Protein AF-A0A480A5Q0-F1 (afdb_monomer_lite)

pLDDT: mean 90.76, std 9.81, range [54.38, 98.06]

Structure (mmCIF, N/CA/C/O backbone):
data_AF-A0A480A5Q0-F1
#
_entry.id   AF-A0A480A5Q0-F1
#
loop_
_atom_site.group_PDB
_atom_site.id
_atom_site.type_symbol
_atom_site.label_atom_id
_atom_site.label_alt_id
_atom_site.label_comp_id
_atom_site.label_asym_id
_atom_site.label_entity_id
_atom_site.label_seq_id
_atom_site.pdbx_PDB_ins_code
_atom_site.Cartn_x
_atom_site.Cartn_y
_atom_site.Cartn_z
_atom_site.occupancy
_atom_site.B_iso_or_equiv
_atom_site.auth_seq_id
_atom_site.auth_comp_id
_atom_site.auth_asym_id
_atom_site.auth_atom_id
_atom_site.pdbx_PDB_model_num
ATOM 1 N N . MET A 1 1 ? -5.293 -13.323 23.853 1.00 61.41 1 MET A N 1
ATOM 2 C CA . MET A 1 1 ? -5.525 -11.927 23.411 1.00 61.41 1 MET A CA 1
ATOM 3 C C . MET A 1 1 ? -6.499 -11.201 24.338 1.00 61.41 1 MET A C 1
ATOM 5 O O . MET A 1 1 ? -6.106 -10.189 24.893 1.00 61.41 1 MET A O 1
ATOM 9 N N . LYS A 1 2 ? -7.701 -11.749 24.599 1.00 64.44 2 LYS A N 1
ATOM 10 C CA . LYS A 1 2 ? -8.690 -11.155 25.525 1.00 64.44 2 LYS A CA 1
ATOM 11 C C . LYS A 1 2 ? -8.170 -10.888 26.952 1.00 64.44 2 LYS A C 1
ATOM 13 O O . LYS A 1 2 ? -8.446 -9.823 27.478 1.00 64.44 2 LYS A O 1
ATOM 18 N N . SER A 1 3 ? -7.382 -11.793 27.549 1.00 69.44 3 SER A N 1
ATOM 19 C CA . SER A 1 3 ? -6.819 -11.565 28.896 1.00 69.44 3 SER A CA 1
ATOM 20 C C . SER A 1 3 ? -5.867 -10.364 28.936 1.00 69.44 3 SER A C 1
ATOM 22 O O . SER A 1 3 ? -6.089 -9.448 29.708 1.00 69.44 3 SER A O 1
ATOM 24 N N . LYS A 1 4 ? -4.911 -10.295 27.999 1.00 72.88 4 LYS A N 1
ATOM 25 C CA . LYS A 1 4 ? -3.983 -9.158 27.866 1.00 72.88 4 LYS A CA 1
ATOM 26 C C . LYS A 1 4 ? -4.695 -7.820 27.640 1.00 72.88 4 LYS A C 1
ATOM 28 O O . LYS A 1 4 ? -4.205 -6.786 28.074 1.00 72.88 4 LYS A O 1
ATOM 33 N N . LEU A 1 5 ? -5.834 -7.834 26.943 1.00 69.56 5 LEU A N 1
ATOM 34 C CA . LEU A 1 5 ? -6.637 -6.633 26.719 1.00 69.56 5 LEU A CA 1
ATOM 35 C C . LEU A 1 5 ? -7.318 -6.160 28.012 1.00 69.56 5 LEU A C 1
ATOM 37 O O . LEU A 1 5 ? -7.371 -4.963 28.272 1.00 69.56 5 LEU A O 1
ATOM 41 N N . ASN A 1 6 ? -7.798 -7.096 28.833 1.00 71.31 6 ASN A N 1
ATOM 42 C CA . ASN A 1 6 ? -8.374 -6.789 30.141 1.00 71.31 6 ASN A CA 1
ATOM 43 C C . ASN A 1 6 ? -7.310 -6.259 31.114 1.00 71.31 6 ASN A C 1
ATOM 45 O O . ASN A 1 6 ? -7.575 -5.290 31.823 1.00 71.31 6 ASN A O 1
ATOM 49 N N . ASP A 1 7 ? -6.100 -6.826 31.078 1.00 73.25 7 ASP A N 1
ATOM 50 C CA . ASP A 1 7 ? -4.963 -6.343 31.869 1.00 73.25 7 ASP A CA 1
ATOM 51 C C . ASP A 1 7 ? -4.632 -4.885 31.503 1.00 73.25 7 ASP A C 1
ATOM 53 O O . ASP A 1 7 ? -4.523 -4.031 32.384 1.00 73.25 7 ASP A O 1
ATOM 57 N N . LEU A 1 8 ? -4.585 -4.567 30.201 1.00 68.31 8 LEU A N 1
ATOM 58 C CA . LEU A 1 8 ? -4.362 -3.202 29.711 1.00 68.31 8 LEU A CA 1
ATOM 59 C C . LEU A 1 8 ? -5.448 -2.231 30.200 1.00 68.31 8 LEU A C 1
ATOM 61 O O . LEU A 1 8 ? -5.140 -1.113 30.610 1.00 68.31 8 LEU A O 1
ATOM 65 N N . LYS A 1 9 ? -6.717 -2.666 30.187 1.00 67.25 9 LYS A N 1
ATOM 66 C CA . LYS A 1 9 ? -7.852 -1.842 30.622 1.00 67.25 9 LYS A CA 1
ATOM 67 C C . LYS A 1 9 ? -7.818 -1.506 32.107 1.00 67.25 9 LYS A C 1
ATOM 69 O O . LYS A 1 9 ? -8.134 -0.379 32.480 1.00 67.25 9 LYS A O 1
ATOM 74 N N . SER A 1 10 ? -7.395 -2.461 32.931 1.00 67.25 10 SER A N 1
ATOM 75 C CA . SER A 1 10 ? -7.302 -2.285 34.382 1.00 67.25 10 SER A CA 1
ATOM 76 C C . SER A 1 10 ? -6.208 -1.302 34.820 1.00 67.25 10 SER A C 1
ATOM 78 O O . SER A 1 10 ? -6.342 -0.679 35.869 1.00 67.25 10 SER A O 1
ATOM 80 N N . GLY A 1 11 ? -5.155 -1.121 34.011 1.00 69.06 11 GLY A N 1
ATOM 81 C CA . GLY A 1 11 ? -4.017 -0.258 34.344 1.00 69.06 11 GLY A CA 1
ATOM 82 C C . GLY A 1 11 ? -4.174 1.229 33.995 1.00 69.06 11 GLY A C 1
ATOM 83 O O . GLY A 1 11 ? -3.379 2.028 34.481 1.00 69.06 11 GLY A O 1
ATOM 84 N N . TYR A 1 12 ? -5.154 1.610 33.161 1.00 63.41 12 TYR A N 1
ATOM 85 C CA . TYR A 1 12 ? -5.188 2.941 32.523 1.00 63.41 12 TYR A CA 1
ATOM 86 C C . TYR A 1 12 ? -6.540 3.687 32.552 1.00 63.41 12 TYR A C 1
ATOM 88 O O . TYR A 1 12 ? -6.685 4.670 31.833 1.00 63.41 12 TYR A O 1
ATOM 96 N N . THR A 1 13 ? -7.529 3.286 33.363 1.00 65.94 13 THR A N 1
ATOM 97 C CA . THR A 1 13 ? -8.859 3.958 33.433 1.00 65.94 13 THR A CA 1
ATOM 98 C C . THR A 1 13 ? -9.498 4.165 32.044 1.00 65.94 13 THR A C 1
ATOM 100 O O . THR A 1 13 ? -10.042 5.217 31.714 1.00 65.94 13 THR A O 1
ATOM 103 N N . ILE A 1 14 ? -9.358 3.153 31.183 1.00 72.88 14 ILE A N 1
ATOM 104 C CA . ILE A 1 14 ? -9.872 3.104 29.800 1.00 72.88 14 ILE A CA 1
ATOM 105 C C . ILE A 1 14 ? -11.121 2.212 29.712 1.00 72.88 14 ILE A C 1
ATOM 107 O O . ILE A 1 14 ? -11.429 1.605 28.686 1.00 72.88 14 ILE A O 1
ATOM 111 N N . ASP A 1 15 ? -11.860 2.118 30.814 1.00 69.31 15 ASP A N 1
ATOM 112 C CA . ASP A 1 15 ? -13.098 1.355 30.984 1.00 69.31 15 ASP A CA 1
ATOM 113 C C . ASP A 1 15 ? -14.219 1.814 30.037 1.00 69.31 15 ASP A C 1
ATOM 115 O O . ASP A 1 15 ? -15.060 1.002 29.650 1.00 69.31 15 ASP A O 1
ATOM 119 N N . LYS A 1 16 ? -14.171 3.069 29.571 1.00 77.12 16 LYS A N 1
ATOM 120 C CA . LYS A 1 16 ? -15.084 3.628 28.556 1.00 77.12 16 LYS A CA 1
ATOM 121 C C . LYS A 1 16 ? -14.487 3.711 27.145 1.00 77.12 16 LYS A C 1
ATOM 123 O O . LYS A 1 16 ? -15.116 4.278 26.257 1.00 77.12 16 LYS A O 1
ATOM 128 N N . THR A 1 17 ? -13.291 3.168 26.921 1.00 78.69 17 THR A N 1
ATOM 129 C CA . THR A 1 17 ? -12.604 3.219 25.623 1.00 78.69 17 THR A CA 1
ATOM 130 C C . THR A 1 17 ? -12.794 1.911 24.859 1.00 78.69 17 THR A C 1
ATOM 132 O O . THR A 1 17 ? -12.504 0.814 25.357 1.00 78.69 17 THR A O 1
ATOM 135 N N . GLU A 1 18 ? -13.259 2.019 23.617 1.00 83.56 18 GLU A N 1
ATOM 136 C CA . GLU A 1 18 ? -13.253 0.899 22.683 1.00 83.56 18 GLU A CA 1
ATOM 137 C C . GLU A 1 18 ? -11.828 0.684 22.153 1.00 83.56 18 GLU A C 1
ATOM 139 O O . GLU A 1 18 ? -11.161 1.626 21.732 1.00 83.56 18 GLU A O 1
ATOM 144 N N . ILE A 1 19 ? -11.337 -0.558 22.210 1.00 85.62 19 ILE A N 1
ATOM 145 C CA . ILE A 1 19 ? -9.992 -0.903 21.743 1.00 85.62 19 ILE A CA 1
ATOM 146 C C . ILE A 1 19 ? -10.124 -1.854 20.565 1.00 85.62 19 ILE A C 1
ATOM 148 O O . ILE A 1 19 ? -10.630 -2.967 20.716 1.00 85.62 19 ILE A O 1
ATOM 152 N N . HIS A 1 20 ? -9.589 -1.430 19.425 1.00 87.31 20 HIS A N 1
ATOM 153 C CA . HIS A 1 20 ? -9.504 -2.226 18.209 1.00 87.31 20 HIS A CA 1
ATOM 154 C C . HIS A 1 20 ? -8.059 -2.662 17.970 1.00 87.31 20 HIS A C 1
ATOM 156 O O . HIS A 1 20 ? -7.133 -1.866 18.113 1.00 87.31 20 HIS A O 1
ATOM 162 N N . ILE A 1 21 ? -7.852 -3.930 17.613 1.00 88.44 21 ILE A N 1
ATOM 163 C CA . ILE A 1 21 ? -6.527 -4.470 17.281 1.00 88.44 21 ILE A CA 1
ATOM 164 C C . ILE A 1 21 ? -6.474 -4.695 15.774 1.00 88.44 21 ILE A C 1
ATO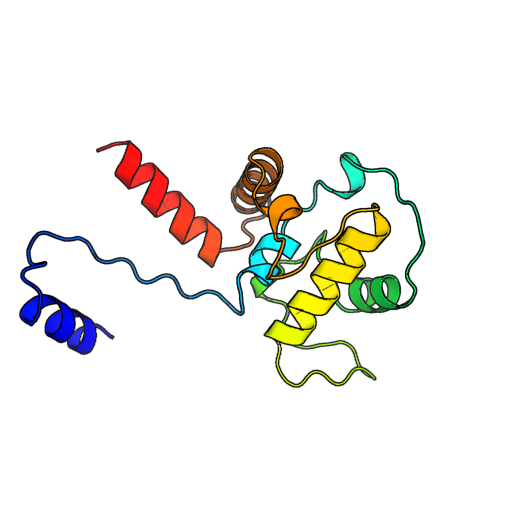M 166 O O . ILE A 1 21 ? -7.202 -5.537 15.254 1.00 88.44 21 ILE A O 1
ATOM 170 N N . ILE A 1 22 ? -5.580 -3.975 15.097 1.00 90.81 22 ILE A N 1
ATOM 171 C CA . ILE A 1 22 ? -5.328 -4.124 13.662 1.00 90.81 22 ILE A CA 1
ATOM 172 C C . ILE A 1 22 ? -3.983 -4.808 13.475 1.00 90.81 22 ILE A C 1
ATOM 174 O O . ILE A 1 22 ? -2.950 -4.295 13.907 1.00 90.81 22 ILE A O 1
ATOM 178 N N . ILE A 1 23 ? -3.993 -5.978 12.842 1.00 88.75 23 ILE A N 1
ATOM 179 C CA . ILE A 1 23 ? -2.773 -6.726 12.541 1.00 88.75 23 ILE A CA 1
ATOM 180 C C . ILE A 1 23 ? -2.366 -6.406 11.107 1.00 88.75 23 ILE A C 1
ATOM 182 O O . ILE A 1 23 ? -3.023 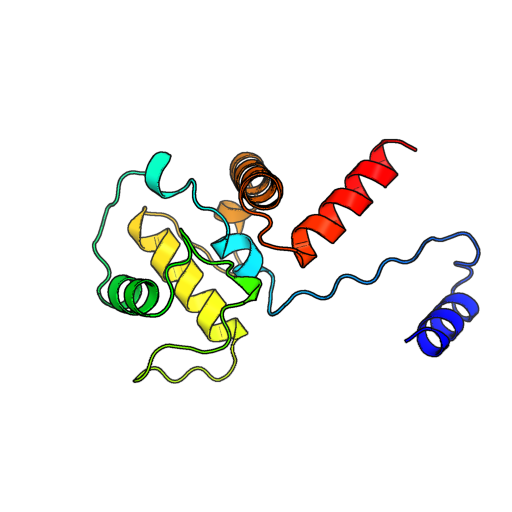-6.840 10.169 1.00 88.75 23 ILE A O 1
ATOM 186 N N . GLN A 1 24 ? -1.270 -5.668 10.943 1.00 86.19 24 GLN A N 1
ATOM 187 C CA . GLN A 1 24 ? -0.704 -5.370 9.628 1.00 86.19 24 GLN A CA 1
ATOM 188 C C . GLN A 1 24 ? 0.129 -6.561 9.133 1.00 86.19 24 GLN A C 1
ATOM 190 O O . GLN A 1 24 ? 1.185 -6.853 9.701 1.00 86.19 24 GLN A O 1
ATOM 195 N N . ASN A 1 25 ? -0.316 -7.242 8.074 1.00 80.38 25 ASN A N 1
ATOM 196 C CA . ASN A 1 25 ? 0.441 -8.322 7.434 1.00 80.38 25 ASN A CA 1
ATOM 197 C C . ASN A 1 25 ? 1.118 -7.815 6.141 1.00 80.38 25 ASN A C 1
ATOM 199 O O . ASN A 1 25 ? 0.462 -7.672 5.125 1.00 80.38 25 ASN A O 1
ATOM 203 N N 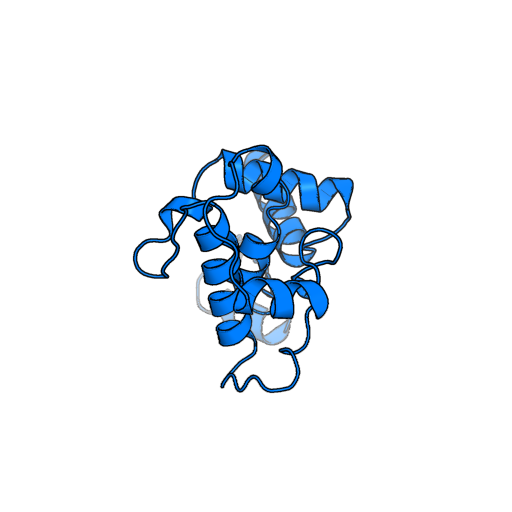. CYS A 1 26 ? 2.414 -7.505 6.081 1.00 89.94 26 CYS A N 1
ATOM 204 C CA . CYS A 1 26 ? 3.417 -7.552 7.153 1.00 89.94 26 CYS A CA 1
ATOM 205 C C . CYS A 1 26 ? 3.901 -6.169 7.621 1.00 89.94 26 CYS A C 1
ATOM 207 O O . CYS A 1 26 ? 4.631 -6.086 8.609 1.00 89.94 26 CYS A O 1
ATOM 209 N N . CYS A 1 27 ? 3.552 -5.093 6.909 1.00 94.50 27 CYS A N 1
ATOM 210 C CA . CYS A 1 27 ? 3.975 -3.722 7.208 1.00 94.50 27 CYS A CA 1
ATOM 211 C C . CYS A 1 27 ? 3.151 -2.691 6.422 1.00 94.50 27 CYS A C 1
ATOM 213 O O . CYS A 1 27 ? 2.476 -3.050 5.459 1.00 94.50 27 CYS A O 1
ATOM 215 N N . ILE A 1 28 ? 3.279 -1.406 6.766 1.00 95.25 28 ILE A N 1
ATOM 216 C C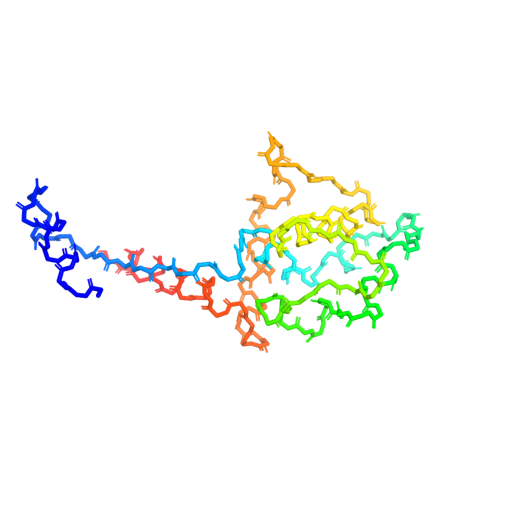A . ILE A 1 28 ? 2.611 -0.295 6.066 1.00 95.25 28 ILE A CA 1
ATOM 217 C C . ILE A 1 28 ? 2.941 -0.239 4.564 1.00 95.25 28 ILE A C 1
ATOM 219 O O . ILE A 1 28 ? 2.081 0.095 3.754 1.00 95.25 28 ILE A O 1
ATOM 223 N N . GLU A 1 29 ? 4.157 -0.624 4.158 1.00 97.56 29 GLU A N 1
ATOM 224 C CA . GLU A 1 29 ? 4.530 -0.673 2.740 1.00 97.56 29 GLU A CA 1
ATOM 225 C C . GLU A 1 29 ? 3.722 -1.725 1.965 1.00 97.56 29 GLU A C 1
ATOM 227 O O . GLU A 1 29 ? 3.544 -1.588 0.760 1.00 97.56 29 GLU A O 1
ATOM 232 N N . THR A 1 30 ? 3.182 -2.737 2.655 1.00 97.38 30 THR A N 1
ATOM 233 C CA . THR A 1 30 ? 2.259 -3.714 2.058 1.00 97.38 30 THR A CA 1
ATOM 234 C C . THR A 1 30 ? 0.958 -3.043 1.634 1.00 97.38 30 THR A C 1
ATOM 236 O O . THR A 1 30 ? 0.500 -3.257 0.519 1.00 97.38 30 THR A O 1
ATOM 239 N N . TRP A 1 31 ? 0.406 -2.171 2.480 1.00 97.38 31 TRP A N 1
ATOM 240 C CA . TRP A 1 31 ? -0.761 -1.370 2.117 1.00 97.38 31 TRP A CA 1
ATOM 241 C C . TRP A 1 31 ? -0.443 -0.407 0.984 1.00 97.38 31 TRP A C 1
ATOM 243 O O . TRP A 1 31 ? -1.207 -0.327 0.031 1.00 97.38 31 TRP A O 1
ATOM 253 N N . ALA A 1 32 ? 0.706 0.271 1.038 1.00 97.69 32 ALA A N 1
ATOM 254 C CA . ALA A 1 32 ? 1.102 1.200 -0.016 1.00 97.69 32 ALA A CA 1
ATOM 255 C C . ALA A 1 32 ? 1.242 0.519 -1.393 1.00 97.69 32 ALA A C 1
ATOM 257 O O . ALA A 1 32 ? 0.770 1.061 -2.389 1.00 97.69 32 ALA A O 1
ATOM 258 N N . LEU A 1 33 ? 1.794 -0.700 -1.456 1.00 97.69 33 LEU A N 1
ATOM 259 C CA . LEU A 1 33 ? 1.836 -1.512 -2.685 1.00 97.69 33 LEU A CA 1
ATOM 260 C C . LEU A 1 33 ? 0.449 -1.766 -3.297 1.00 97.69 33 LEU A C 1
ATOM 262 O O . LEU A 1 33 ? 0.347 -2.084 -4.477 1.00 97.69 33 LEU A O 1
ATOM 266 N N . GLY A 1 34 ? -0.619 -1.605 -2.519 1.00 97.00 34 GLY A N 1
ATOM 267 C CA . GLY A 1 34 ? -1.987 -1.727 -2.988 1.00 97.00 34 GLY A CA 1
ATOM 268 C C . GLY A 1 34 ? -2.420 -0.649 -3.980 1.00 97.00 34 GLY A C 1
ATOM 269 O O . GLY A 1 34 ? -3.425 -0.844 -4.656 1.00 97.00 34 GLY A O 1
ATOM 270 N N . ASN A 1 35 ? -1.712 0.470 -4.135 1.00 97.56 35 ASN A N 1
ATOM 271 C CA . ASN A 1 35 ? -2.156 1.498 -5.075 1.00 97.56 35 ASN A CA 1
ATOM 272 C C . ASN A 1 35 ? -1.966 1.052 -6.542 1.00 97.56 35 ASN A C 1
ATOM 274 O O . ASN A 1 35 ? -0.873 1.154 -7.104 1.00 97.56 35 ASN A O 1
ATOM 278 N N . ALA A 1 36 ? -3.060 0.588 -7.157 1.00 94.75 36 ALA A N 1
ATOM 279 C CA . ALA A 1 36 ? -3.124 0.144 -8.551 1.00 94.75 36 ALA A CA 1
ATOM 280 C C . ALA A 1 36 ? -3.365 1.281 -9.563 1.00 94.75 36 ALA A C 1
ATOM 282 O O . ALA A 1 36 ? -3.361 1.026 -10.762 1.00 94.75 36 ALA A O 1
ATOM 283 N N . GLU A 1 37 ? -3.569 2.521 -9.106 1.00 96.00 37 GLU A N 1
ATOM 284 C CA . GLU A 1 37 ? -3.853 3.683 -9.967 1.00 96.00 37 GLU A CA 1
ATOM 285 C C . GLU A 1 37 ? -2.579 4.445 -10.369 1.00 96.00 37 GLU A C 1
ATOM 287 O O . GLU A 1 37 ? -2.600 5.281 -11.265 1.00 96.00 37 GLU A O 1
ATOM 292 N N . ILE A 1 38 ? -1.419 4.145 -9.774 1.00 95.81 38 ILE A N 1
ATOM 293 C CA . ILE A 1 38 ? -0.159 4.799 -10.173 1.00 95.81 38 ILE A CA 1
ATOM 294 C C . ILE A 1 38 ? 0.110 4.695 -11.693 1.00 95.81 38 ILE A C 1
ATOM 296 O O . ILE A 1 38 ? 0.465 5.717 -12.282 1.00 95.81 38 ILE A O 1
ATOM 300 N N . PRO A 1 39 ? -0.095 3.547 -12.375 1.00 94.31 39 PRO A N 1
ATOM 301 C CA . PRO A 1 39 ? 0.150 3.449 -13.814 1.00 94.31 39 PRO A CA 1
ATOM 302 C C . PRO A 1 39 ? -0.841 4.236 -14.682 1.00 94.31 39 PRO A C 1
ATOM 304 O O . PRO A 1 39 ? -0.538 4.502 -15.843 1.00 94.31 39 PRO A O 1
ATOM 307 N N . THR A 1 40 ? -2.022 4.585 -14.159 1.00 93.00 40 THR A N 1
ATOM 308 C CA . THR A 1 40 ? -3.008 5.419 -14.869 1.00 93.00 40 THR A CA 1
ATOM 309 C C . THR A 1 40 ? -2.742 6.908 -14.640 1.00 93.00 40 THR A C 1
ATOM 311 O O . THR A 1 40 ? -2.992 7.720 -15.531 1.00 93.00 40 THR A O 1
ATOM 314 N N . GLU A 1 41 ? -2.196 7.271 -13.478 1.00 92.06 41 GLU A N 1
ATOM 315 C CA . GLU A 1 41 ? -1.903 8.656 -13.098 1.00 92.06 41 GLU A CA 1
ATOM 316 C C . GLU A 1 41 ? -0.536 9.162 -13.585 1.00 92.06 41 GLU A C 1
ATOM 318 O O . GLU A 1 41 ? -0.374 10.362 -13.827 1.00 92.06 41 GLU A O 1
ATOM 323 N N . TYR A 1 42 ? 0.448 8.273 -13.731 1.00 92.88 42 TYR A N 1
ATOM 324 C CA . TYR A 1 42 ? 1.832 8.637 -14.025 1.00 92.88 42 TYR A CA 1
ATOM 325 C C . TYR A 1 42 ? 2.353 7.917 -15.267 1.00 92.88 42 TYR A C 1
ATOM 327 O O . TYR A 1 42 ? 2.149 6.722 -15.467 1.00 92.88 42 TYR A O 1
ATOM 335 N N . SER A 1 43 ? 3.104 8.643 -16.096 1.00 92.44 43 SER A N 1
ATOM 336 C CA . SER A 1 43 ? 3.828 8.034 -17.213 1.00 92.44 43 SER A CA 1
ATOM 337 C C . SER A 1 43 ? 5.037 7.253 -16.702 1.00 92.44 43 SER A C 1
ATOM 339 O O . SER A 1 43 ? 5.816 7.761 -15.895 1.00 92.44 43 SER A O 1
ATOM 341 N N . SER A 1 44 ? 5.215 6.029 -17.201 1.00 91.31 44 SER A N 1
ATOM 342 C CA . SER A 1 44 ? 6.417 5.235 -16.934 1.00 91.31 44 SER A CA 1
ATOM 343 C C . SER A 1 44 ? 7.651 5.970 -17.463 1.00 91.31 44 SER A C 1
ATOM 345 O O . SER A 1 44 ? 7.708 6.307 -18.645 1.00 91.31 44 SER A O 1
ATOM 347 N N . MET A 1 45 ? 8.637 6.200 -16.599 1.00 87.75 45 MET A N 1
ATOM 348 C CA . MET A 1 45 ? 9.882 6.895 -16.933 1.00 87.75 45 MET A CA 1
ATOM 349 C C . MET A 1 45 ? 11.011 5.926 -17.287 1.00 87.75 45 MET A C 1
ATOM 351 O O . MET A 1 45 ? 11.634 6.065 -18.334 1.00 87.75 45 MET A O 1
ATOM 355 N N . GLU A 1 46 ? 11.265 4.930 -16.435 1.00 79.25 46 GLU A N 1
ATOM 356 C CA . GLU A 1 46 ? 12.374 3.985 -16.603 1.00 79.25 46 GLU A CA 1
ATOM 357 C C . GLU A 1 46 ? 11.914 2.547 -16.368 1.00 79.25 46 GLU A C 1
ATOM 359 O O . GLU A 1 46 ? 11.266 2.243 -15.365 1.00 79.25 46 GLU A O 1
ATOM 364 N N . SER A 1 47 ? 12.302 1.634 -17.261 1.00 80.69 47 SER A N 1
ATOM 365 C CA . SER A 1 47 ? 12.141 0.201 -17.019 1.00 80.69 47 SER A CA 1
ATOM 366 C C . SER A 1 47 ? 13.134 -0.253 -15.948 1.00 80.69 47 SER A C 1
ATOM 368 O O . SER A 1 47 ? 14.346 -0.126 -16.137 1.00 80.69 47 SER A O 1
ATOM 370 N N . SER A 1 48 ? 12.644 -0.831 -14.853 1.00 87.44 48 SER A N 1
ATOM 371 C CA . SER A 1 48 ? 13.493 -1.496 -13.863 1.00 87.44 48 SER A CA 1
ATOM 372 C C . SER A 1 48 ? 13.473 -3.014 -14.087 1.00 87.44 48 SER A C 1
ATOM 374 O O . SER A 1 48 ? 12.410 -3.630 -13.956 1.00 87.44 48 SER A O 1
ATOM 376 N N . PRO A 1 49 ? 14.624 -3.652 -14.387 1.00 92.69 49 PRO A N 1
ATOM 377 C CA . PRO A 1 49 ? 14.712 -5.111 -14.453 1.00 92.69 49 PRO A CA 1
ATOM 378 C C . PRO A 1 49 ? 14.318 -5.772 -13.127 1.00 92.69 49 PRO A C 1
ATOM 380 O O . PRO A 1 49 ? 13.592 -6.758 -13.123 1.00 92.69 49 PRO A O 1
ATOM 383 N N . VAL A 1 50 ? 14.705 -5.166 -11.997 1.00 95.50 50 VAL A N 1
ATOM 384 C CA . VAL A 1 50 ? 14.356 -5.656 -10.653 1.00 95.50 50 VAL A CA 1
ATOM 385 C C . VAL A 1 50 ? 12.845 -5.629 -10.445 1.00 95.50 50 VAL A C 1
ATOM 387 O O . VAL A 1 50 ? 12.266 -6.597 -9.960 1.00 95.50 50 VAL A O 1
ATOM 390 N N . LEU A 1 51 ? 12.188 -4.534 -10.834 1.00 96.06 51 LEU A N 1
ATOM 391 C CA . LEU A 1 51 ? 10.734 -4.446 -10.756 1.00 96.06 51 LEU A CA 1
ATOM 392 C C . LEU A 1 51 ? 10.053 -5.463 -11.671 1.00 96.06 51 LEU A C 1
ATOM 394 O O . LEU A 1 51 ? 9.073 -6.073 -11.262 1.00 96.06 51 LEU A O 1
ATOM 398 N N . SER A 1 52 ? 10.595 -5.665 -12.873 1.00 95.75 52 SER A N 1
ATOM 399 C CA . SER A 1 52 ? 10.067 -6.636 -13.836 1.00 95.75 52 SER A CA 1
ATOM 400 C C . SER A 1 52 ? 10.120 -8.056 -13.268 1.00 95.75 52 SER A C 1
ATOM 402 O O . SER A 1 52 ? 9.142 -8.791 -13.360 1.00 95.75 52 SER A O 1
ATOM 404 N N . GLU A 1 53 ? 11.220 -8.431 -12.610 1.00 97.19 53 GLU A N 1
ATOM 405 C CA . GLU A 1 53 ? 11.346 -9.714 -11.908 1.00 97.19 53 GLU A CA 1
ATOM 406 C C . GLU A 1 53 ? 10.375 -9.822 -10.723 1.00 97.19 53 GLU A C 1
ATOM 408 O O . GLU A 1 53 ? 9.773 -10.875 -10.505 1.00 97.19 53 GLU A O 1
ATOM 413 N N . PHE A 1 54 ? 10.182 -8.735 -9.969 1.00 97.62 54 PHE A N 1
ATOM 414 C CA . PHE A 1 54 ? 9.239 -8.711 -8.849 1.00 97.62 54 PHE A CA 1
ATOM 415 C C . PHE A 1 54 ? 7.791 -8.858 -9.322 1.00 97.62 54 PHE A C 1
ATOM 417 O O . PHE A 1 54 ? 7.063 -9.664 -8.753 1.00 97.62 54 PHE A O 1
ATOM 424 N N . GLN A 1 55 ? 7.396 -8.147 -10.382 1.00 96.50 55 GLN A N 1
ATOM 425 C CA . GLN A 1 55 ? 6.064 -8.236 -10.988 1.00 96.50 55 GLN A CA 1
ATOM 426 C C . GLN A 1 55 ? 5.820 -9.594 -11.643 1.00 96.50 55 GLN A C 1
ATOM 428 O O . GLN A 1 55 ? 4.740 -10.154 -11.487 1.00 96.50 55 GLN A O 1
ATOM 433 N N . ALA A 1 56 ? 6.823 -10.159 -12.321 1.00 96.94 56 ALA A N 1
ATOM 434 C CA . ALA A 1 56 ? 6.726 -11.502 -12.887 1.00 96.94 56 ALA A CA 1
ATOM 435 C C . ALA A 1 56 ? 6.533 -12.573 -11.802 1.00 96.94 56 ALA A C 1
ATOM 437 O O . ALA A 1 56 ? 5.863 -13.577 -12.034 1.00 96.94 56 ALA A O 1
ATOM 438 N N . TYR A 1 57 ? 7.114 -12.364 -10.619 1.00 97.81 57 TYR A N 1
ATOM 439 C CA . TYR A 1 57 ? 6.940 -13.253 -9.476 1.00 97.81 57 TYR A CA 1
ATOM 440 C C . TYR A 1 57 ? 5.607 -13.038 -8.746 1.00 97.81 57 TYR A C 1
ATOM 442 O O . TYR A 1 57 ? 4.952 -14.008 -8.364 1.00 97.81 57 TYR A O 1
ATOM 450 N N . TYR A 1 58 ? 5.219 -11.783 -8.522 1.00 98.06 58 TYR A N 1
ATOM 451 C CA . TYR A 1 58 ? 3.997 -11.421 -7.815 1.00 98.06 58 TYR A CA 1
ATOM 452 C C . TYR A 1 58 ? 3.469 -10.073 -8.305 1.00 98.06 58 TYR A C 1
ATOM 454 O O . TYR A 1 58 ? 3.873 -9.023 -7.816 1.00 98.06 58 TYR A O 1
ATOM 462 N N . ASP A 1 59 ? 2.542 -10.090 -9.259 1.00 97.81 59 ASP A N 1
ATOM 463 C CA . ASP A 1 59 ? 1.979 -8.856 -9.802 1.00 97.81 59 ASP A CA 1
ATOM 464 C C . ASP A 1 59 ? 1.024 -8.191 -8.795 1.00 97.81 59 ASP A C 1
ATOM 466 O O . ASP A 1 59 ? -0.117 -8.622 -8.604 1.00 97.81 59 ASP A O 1
ATOM 470 N N . ILE A 1 60 ? 1.503 -7.122 -8.154 1.00 96.94 60 ILE A N 1
ATOM 471 C CA . ILE A 1 60 ? 0.747 -6.314 -7.187 1.00 96.94 60 ILE A CA 1
ATOM 472 C C . ILE A 1 60 ? -0.396 -5.506 -7.808 1.00 96.94 60 ILE A C 1
ATOM 474 O O . ILE A 1 60 ? -1.201 -4.954 -7.061 1.00 96.94 60 ILE A O 1
ATOM 478 N N . LEU A 1 61 ? -0.513 -5.396 -9.133 1.00 96.69 61 LEU A N 1
ATOM 479 C CA . LEU A 1 61 ? -1.658 -4.723 -9.758 1.00 96.69 61 LEU A CA 1
ATOM 480 C C . LEU A 1 61 ? -2.899 -5.619 -9.766 1.00 96.69 61 LEU A C 1
ATOM 482 O O . LEU A 1 61 ? -4.014 -5.109 -9.689 1.00 96.69 61 LEU A O 1
ATOM 486 N N . VAL A 1 62 ? -2.707 -6.940 -9.791 1.00 96.81 62 VAL A N 1
ATOM 487 C CA . VAL A 1 62 ? -3.801 -7.920 -9.879 1.00 96.81 62 VAL A CA 1
ATOM 488 C C . VAL A 1 62 ? -3.977 -8.756 -8.613 1.00 96.81 62 VAL A C 1
ATOM 490 O O . VAL A 1 62 ? -5.102 -9.136 -8.309 1.00 96.81 62 VAL A O 1
ATOM 493 N N . ASN A 1 63 ? -2.910 -9.014 -7.851 1.00 97.75 63 ASN A N 1
ATOM 494 C CA . ASN A 1 63 ? -2.946 -9.841 -6.638 1.00 97.75 63 ASN A CA 1
ATOM 495 C C . ASN A 1 63 ? -2.924 -8.989 -5.360 1.00 97.75 63 ASN A C 1
ATOM 497 O O . ASN A 1 63 ? -2.387 -7.883 -5.367 1.00 97.75 63 ASN A O 1
ATOM 501 N N . ASP A 1 64 ? -3.474 -9.492 -4.251 1.00 97.44 64 ASP A N 1
ATOM 502 C CA . ASP A 1 64 ? -3.465 -8.796 -2.955 1.00 97.44 64 ASP A CA 1
ATOM 503 C C . ASP A 1 64 ? -2.055 -8.737 -2.331 1.00 97.44 64 ASP A C 1
ATOM 505 O O . ASP A 1 64 ? -1.526 -9.769 -1.920 1.00 97.44 64 ASP A O 1
ATOM 509 N N . PRO A 1 65 ? -1.444 -7.551 -2.149 1.00 96.94 65 PRO A N 1
ATOM 510 C CA . PRO A 1 65 ? -0.136 -7.449 -1.504 1.00 96.94 65 PRO A CA 1
ATOM 511 C C . PRO A 1 65 ? -0.048 -8.082 -0.102 1.00 96.94 65 PRO A C 1
ATOM 513 O O . PRO A 1 65 ? 1.047 -8.494 0.296 1.00 96.94 65 PRO A O 1
ATOM 516 N N . GLU A 1 66 ? -1.147 -8.178 0.659 1.00 96.62 66 GLU A N 1
ATOM 517 C CA . GLU A 1 66 ? -1.147 -8.823 1.988 1.00 96.62 66 GLU A CA 1
ATOM 518 C C . GLU A 1 66 ? -0.839 -10.332 1.908 1.00 96.62 66 GLU A C 1
ATOM 520 O O . GLU A 1 66 ? -0.145 -10.875 2.781 1.00 96.62 66 GLU A O 1
ATOM 525 N N . GLU A 1 67 ? -1.229 -10.976 0.805 1.00 96.00 67 GLU A N 1
ATOM 526 C CA . GLU A 1 67 ? -1.034 -12.406 0.535 1.00 96.00 67 GLU A CA 1
ATOM 527 C C . GLU A 1 67 ? 0.357 -12.732 -0.040 1.00 96.00 67 GLU A C 1
ATOM 529 O O . GLU A 1 67 ? 0.743 -13.899 -0.166 1.00 96.00 67 GLU A O 1
ATOM 534 N N . MET A 1 68 ? 1.173 -11.719 -0.350 1.00 95.81 68 MET A N 1
ATOM 535 C CA . MET A 1 68 ? 2.526 -11.905 -0.881 1.00 95.81 68 MET A CA 1
ATOM 536 C C . MET A 1 68 ? 3.455 -12.501 0.187 1.00 95.81 68 MET A C 1
ATOM 538 O O . MET A 1 68 ? 3.967 -11.792 1.043 1.00 95.81 68 MET A O 1
ATOM 542 N N . CYS A 1 69 ? 3.667 -13.818 0.207 1.00 89.50 69 CYS A N 1
ATOM 543 C CA . CYS A 1 69 ? 4.308 -14.495 1.349 1.00 89.50 69 CYS A CA 1
ATOM 544 C C . CYS A 1 69 ? 5.846 -14.523 1.331 1.00 89.50 69 CYS A C 1
ATOM 546 O O . CYS A 1 69 ? 6.465 -14.648 2.391 1.00 89.50 69 CYS A O 1
ATOM 548 N N . SER A 1 70 ? 6.474 -14.395 0.166 1.00 91.69 70 SER A N 1
ATOM 549 C CA . SER A 1 70 ? 7.921 -14.573 -0.012 1.00 91.69 70 SER A CA 1
ATOM 550 C C . SER A 1 70 ? 8.477 -13.650 -1.091 1.00 91.69 70 SER A C 1
ATOM 552 O O . SER A 1 70 ? 7.723 -13.011 -1.817 1.00 91.69 70 SER A O 1
ATOM 554 N N . CYS A 1 71 ? 9.805 -13.551 -1.171 1.00 93.81 71 CYS A N 1
ATOM 555 C CA . CYS A 1 71 ? 10.486 -12.848 -2.253 1.00 93.81 71 CYS A CA 1
ATOM 556 C C . CYS A 1 71 ? 10.804 -13.798 -3.424 1.00 93.81 71 CYS A C 1
ATOM 558 O O . CYS A 1 71 ? 10.858 -15.016 -3.218 1.00 93.81 71 CYS A O 1
ATOM 560 N N . PRO A 1 72 ? 11.063 -13.260 -4.629 1.00 94.31 72 PRO A N 1
ATOM 561 C CA . PRO A 1 72 ? 11.437 -14.065 -5.784 1.00 94.31 72 PRO A CA 1
ATOM 562 C C . PRO A 1 72 ? 12.719 -14.882 -5.550 1.00 94.31 72 PRO A C 1
ATOM 564 O O . PRO A 1 72 ? 13.596 -14.448 -4.788 1.00 94.31 72 PRO A O 1
ATOM 567 N N . PRO A 1 73 ? 12.880 -16.034 -6.229 1.00 92.69 73 PRO A N 1
ATOM 568 C CA . PRO A 1 73 ? 14.128 -16.792 -6.218 1.00 92.69 73 PRO A CA 1
ATOM 569 C C . PRO A 1 73 ? 15.325 -15.925 -6.629 1.00 92.69 73 PRO A C 1
ATOM 571 O O . PRO A 1 73 ? 15.215 -15.075 -7.506 1.00 92.69 73 PRO A O 1
ATOM 574 N N . GLY A 1 74 ? 16.480 -16.139 -5.996 1.00 92.88 74 GLY A N 1
ATOM 575 C CA . GLY A 1 74 ? 17.705 -15.372 -6.271 1.00 92.88 74 GLY A CA 1
ATOM 576 C C . GLY A 1 74 ? 17.846 -14.073 -5.469 1.00 92.88 74 GLY A C 1
ATOM 577 O O . GLY A 1 74 ? 18.949 -13.535 -5.384 1.00 92.88 74 GLY A O 1
ATOM 578 N N . TYR A 1 75 ? 16.787 -13.613 -4.797 1.00 94.50 75 TYR A N 1
ATOM 579 C CA . TYR A 1 75 ? 16.856 -12.490 -3.864 1.00 94.50 75 TYR A CA 1
ATOM 580 C C . TYR A 1 75 ? 16.946 -12.969 -2.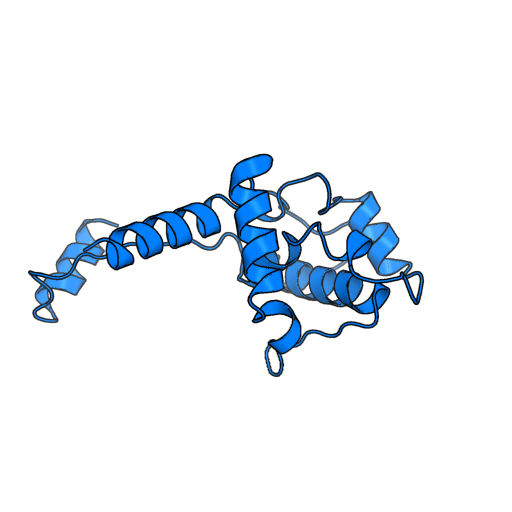418 1.00 94.50 75 TYR A C 1
ATOM 582 O O . TYR A 1 75 ? 16.270 -13.910 -2.008 1.00 94.50 75 TYR A O 1
ATOM 590 N N . ILE A 1 76 ? 17.757 -12.276 -1.616 1.00 93.62 76 ILE A N 1
ATOM 591 C CA . ILE A 1 76 ? 17.907 -12.557 -0.187 1.00 93.62 76 ILE A CA 1
ATOM 592 C C . ILE A 1 76 ? 17.527 -11.305 0.600 1.00 93.62 76 ILE A C 1
ATOM 594 O O . ILE A 1 76 ? 18.267 -10.320 0.637 1.00 93.62 76 ILE A O 1
ATOM 598 N N . PHE A 1 77 ? 16.379 -11.357 1.272 1.00 95.12 77 PHE A N 1
ATOM 599 C CA . PHE A 1 77 ? 15.938 -10.329 2.212 1.00 95.12 77 PHE A CA 1
ATOM 600 C C . PHE A 1 77 ? 15.919 -10.889 3.629 1.00 95.12 77 PHE A C 1
ATOM 602 O O . PHE A 1 77 ? 15.454 -11.998 3.865 1.00 95.12 77 PHE A O 1
ATOM 609 N N . ARG A 1 78 ? 16.380 -10.093 4.603 1.00 92.62 78 ARG A N 1
ATOM 610 C CA . ARG A 1 78 ? 16.364 -10.500 6.020 1.00 92.62 78 ARG A CA 1
ATOM 611 C C . ARG A 1 78 ? 14.948 -10.717 6.562 1.00 92.62 78 ARG A C 1
ATOM 613 O O . ARG A 1 78 ? 14.776 -11.491 7.493 1.00 92.62 78 ARG A O 1
ATOM 620 N N . THR A 1 79 ? 13.959 -9.997 6.029 1.00 94.19 79 THR A N 1
ATOM 621 C CA . THR A 1 79 ? 12.551 -10.080 6.441 1.00 94.19 79 THR A CA 1
ATOM 622 C C . THR A 1 79 ? 11.621 -9.821 5.253 1.00 94.19 79 THR A C 1
ATOM 624 O O . THR A 1 79 ? 11.990 -9.091 4.328 1.00 94.19 79 THR A O 1
ATOM 627 N N . LYS A 1 80 ? 10.382 -10.338 5.315 1.00 94.62 80 LYS A N 1
ATOM 628 C CA . LYS A 1 80 ? 9.307 -10.040 4.344 1.00 94.62 80 LYS A CA 1
ATOM 629 C C . LYS A 1 80 ? 9.062 -8.529 4.220 1.00 94.62 80 LYS A C 1
ATOM 631 O O . LYS A 1 80 ? 9.035 -7.996 3.118 1.00 94.62 80 LYS A O 1
ATOM 636 N N . ALA A 1 81 ? 9.047 -7.804 5.340 1.00 95.25 81 ALA A N 1
ATOM 637 C CA . ALA A 1 81 ? 8.888 -6.347 5.340 1.00 95.25 81 ALA A CA 1
ATOM 638 C C . ALA A 1 81 ? 9.991 -5.611 4.552 1.00 95.25 81 ALA A C 1
ATOM 640 O O . ALA A 1 81 ? 9.719 -4.609 3.895 1.00 95.25 81 ALA A O 1
ATOM 641 N N . LYS A 1 82 ? 11.239 -6.106 4.569 1.00 96.50 82 LYS A N 1
ATOM 642 C CA . LYS A 1 82 ? 12.327 -5.519 3.768 1.00 96.50 82 LYS A CA 1
ATOM 643 C C . LYS A 1 82 ? 12.146 -5.754 2.273 1.00 96.50 82 LYS A C 1
ATOM 645 O O . LYS A 1 82 ? 12.501 -4.874 1.492 1.00 96.50 82 LYS A O 1
ATOM 650 N N . PHE A 1 83 ? 11.586 -6.898 1.892 1.00 97.31 83 PHE A N 1
ATOM 651 C CA . PHE A 1 83 ? 11.196 -7.150 0.510 1.00 97.31 83 PHE A CA 1
ATOM 652 C C . PHE A 1 83 ? 10.061 -6.212 0.076 1.00 97.31 83 PHE A C 1
ATOM 654 O O . PHE A 1 83 ? 10.210 -5.533 -0.932 1.00 97.31 83 PHE A O 1
ATOM 661 N N . HIS A 1 84 ? 8.996 -6.075 0.872 1.00 97.56 84 HIS A N 1
ATOM 662 C CA . HIS A 1 84 ? 7.869 -5.187 0.550 1.00 97.56 84 HIS A CA 1
ATOM 663 C C . HIS A 1 84 ? 8.318 -3.721 0.432 1.00 97.56 84 HIS A C 1
ATOM 665 O O . HIS A 1 84 ? 7.951 -3.035 -0.517 1.00 97.56 84 HIS A O 1
ATOM 671 N N . GLU A 1 85 ? 9.198 -3.258 1.330 1.00 97.38 85 GLU A N 1
ATOM 672 C CA . GLU A 1 85 ? 9.823 -1.931 1.228 1.00 97.38 85 GLU A CA 1
ATOM 673 C C . GLU A 1 85 ? 10.621 -1.775 -0.079 1.00 97.38 85 GLU A C 1
ATOM 675 O O . GLU A 1 85 ? 10.549 -0.735 -0.736 1.00 97.38 85 GLU A O 1
ATOM 680 N N . ARG A 1 86 ? 11.403 -2.794 -0.466 1.00 97.38 86 ARG A N 1
ATOM 681 C CA . ARG A 1 86 ? 12.184 -2.769 -1.710 1.00 97.38 86 ARG A CA 1
ATOM 682 C C . ARG A 1 86 ? 11.273 -2.750 -2.935 1.00 97.38 86 ARG A C 1
ATOM 684 O O . ARG A 1 86 ? 11.554 -1.975 -3.846 1.00 97.38 86 ARG A O 1
ATOM 691 N N . TYR A 1 87 ? 10.220 -3.563 -2.939 1.00 97.88 87 TYR A N 1
ATOM 692 C CA . TYR A 1 87 ? 9.248 -3.620 -4.022 1.00 97.88 87 TYR A CA 1
ATOM 693 C C . TYR A 1 87 ? 8.559 -2.260 -4.169 1.00 97.88 87 TYR A C 1
ATOM 695 O O . TYR A 1 87 ? 8.616 -1.676 -5.246 1.00 97.88 87 TYR A O 1
ATOM 703 N N . LEU A 1 88 ? 8.053 -1.667 -3.084 1.00 97.88 88 LEU A N 1
ATOM 704 C CA . LEU A 1 88 ? 7.409 -0.351 -3.143 1.00 97.88 88 LEU A CA 1
ATOM 705 C C . LEU A 1 88 ? 8.328 0.716 -3.753 1.00 97.88 88 LEU A C 1
ATOM 707 O O . LEU A 1 88 ? 7.899 1.501 -4.594 1.00 97.88 88 LEU A O 1
ATOM 711 N N . LYS A 1 89 ? 9.609 0.725 -3.364 1.00 97.19 89 LYS A N 1
ATOM 712 C CA . LYS A 1 89 ? 10.595 1.661 -3.921 1.00 97.19 89 LYS A CA 1
ATOM 713 C C . LYS A 1 89 ? 10.818 1.457 -5.412 1.00 97.19 89 LYS A C 1
ATOM 715 O O . LYS A 1 89 ? 10.883 2.443 -6.132 1.00 97.19 89 LYS A O 1
ATOM 720 N N . GLU A 1 90 ? 10.962 0.213 -5.860 1.00 97.06 90 GLU A N 1
ATOM 721 C CA . GLU A 1 90 ? 11.139 -0.085 -7.283 1.00 97.06 90 GLU A CA 1
ATOM 722 C C . GLU A 1 90 ? 9.895 0.280 -8.090 1.00 97.06 90 GLU A C 1
ATOM 724 O O . GLU A 1 90 ? 10.022 0.950 -9.112 1.00 97.06 90 GLU A O 1
ATOM 729 N N . TYR A 1 91 ? 8.710 -0.065 -7.581 1.00 97.19 91 TYR A N 1
ATOM 730 C CA . TYR A 1 91 ? 7.429 0.266 -8.195 1.00 97.19 91 TYR A CA 1
ATOM 731 C C . TYR A 1 91 ? 7.267 1.774 -8.380 1.00 97.19 91 TYR A C 1
ATOM 733 O O . TYR A 1 91 ? 7.057 2.238 -9.493 1.00 97.19 91 TYR A O 1
ATOM 741 N N . LEU A 1 92 ? 7.452 2.557 -7.317 1.00 96.50 92 LEU A N 1
ATOM 742 C CA . LEU A 1 92 ? 7.352 4.015 -7.387 1.00 96.50 92 LEU A CA 1
ATOM 743 C C . LEU A 1 92 ? 8.430 4.630 -8.289 1.00 96.50 92 LEU A C 1
ATOM 745 O O . LEU A 1 92 ? 8.134 5.548 -9.056 1.00 96.50 92 LEU A O 1
ATOM 749 N N . LYS A 1 93 ? 9.659 4.097 -8.253 1.00 95.94 93 LYS A N 1
ATOM 750 C CA . LYS A 1 93 ? 10.770 4.592 -9.073 1.00 95.94 93 LYS A CA 1
ATOM 751 C C . LYS A 1 93 ? 10.458 4.526 -10.569 1.00 95.94 93 LYS A C 1
ATOM 753 O O . LYS A 1 93 ? 10.814 5.466 -11.277 1.00 95.94 93 LYS A O 1
ATOM 758 N N . GLN A 1 94 ? 9.763 3.484 -11.042 1.00 95.75 94 GLN A N 1
ATOM 759 C CA . GLN A 1 94 ? 9.346 3.382 -12.450 1.00 95.75 94 GLN A CA 1
ATOM 760 C C . GLN A 1 94 ? 8.547 4.614 -12.912 1.00 95.75 94 GLN A C 1
ATOM 762 O O . GLN A 1 94 ? 8.644 5.006 -14.073 1.00 95.75 94 GLN A O 1
ATOM 767 N N . PHE A 1 95 ? 7.808 5.258 -12.010 1.00 95.06 95 PHE A N 1
ATOM 768 C CA . PHE A 1 95 ? 6.954 6.414 -12.296 1.00 95.06 95 PHE A CA 1
ATOM 769 C C . PHE A 1 95 ? 7.581 7.753 -11.878 1.00 95.06 95 PHE A C 1
ATOM 771 O O . PHE A 1 95 ? 6.879 8.753 -11.738 1.00 95.06 95 PHE A O 1
ATOM 778 N N . GLY A 1 96 ? 8.897 7.787 -11.635 1.00 94.69 96 GLY A N 1
ATOM 779 C CA . GLY A 1 96 ? 9.599 8.994 -11.180 1.00 94.69 96 GLY A CA 1
ATOM 780 C C . GLY A 1 96 ? 9.289 9.387 -9.734 1.00 94.69 96 GLY A C 1
ATOM 781 O O . GLY A 1 96 ? 9.627 10.487 -9.297 1.00 94.69 96 GLY A O 1
ATOM 782 N N . LEU A 1 97 ? 8.645 8.497 -8.981 1.00 94.94 97 LEU A N 1
ATOM 783 C CA . LEU A 1 97 ? 8.288 8.706 -7.588 1.00 94.94 97 LEU A CA 1
ATOM 784 C C . LEU A 1 97 ? 9.342 8.075 -6.675 1.00 94.94 97 LEU A C 1
ATOM 786 O O . LEU A 1 97 ? 10.033 7.122 -7.035 1.00 94.94 97 LEU A O 1
ATOM 790 N N . SER A 1 98 ? 9.469 8.590 -5.456 1.00 94.56 98 SER A N 1
ATOM 791 C CA . SER A 1 98 ? 10.419 8.052 -4.483 1.00 94.56 98 SER A CA 1
ATOM 792 C C . SER A 1 98 ? 9.786 7.917 -3.110 1.00 94.56 98 SER A C 1
ATOM 794 O O . SER A 1 98 ? 8.955 8.728 -2.710 1.00 94.56 98 SER A O 1
ATOM 796 N N . TYR A 1 99 ? 10.183 6.865 -2.398 1.00 96.44 99 TYR A N 1
ATOM 797 C CA . TYR A 1 99 ? 9.708 6.570 -1.056 1.00 96.44 99 TYR A CA 1
ATOM 798 C C . TYR A 1 99 ? 10.879 6.259 -0.133 1.00 96.44 99 TYR A C 1
ATOM 800 O O . TYR A 1 99 ? 11.768 5.457 -0.449 1.00 96.44 99 TYR A O 1
ATOM 808 N N . SER A 1 100 ? 10.840 6.828 1.065 1.00 95.69 100 SER A N 1
ATOM 809 C CA . SER A 1 100 ? 11.635 6.348 2.185 1.00 95.69 100 SER A CA 1
ATOM 810 C C . SER A 1 100 ? 10.842 6.479 3.478 1.00 95.69 100 SER A C 1
ATOM 812 O O . SER A 1 100 ? 9.979 7.338 3.599 1.00 95.69 100 SER A O 1
ATOM 814 N N . LYS A 1 101 ? 11.189 5.694 4.502 1.00 92.31 101 LYS A N 1
ATOM 815 C CA . LYS A 1 101 ? 10.561 5.840 5.826 1.00 92.31 101 LYS A CA 1
ATOM 816 C C . LYS A 1 101 ? 10.782 7.225 6.455 1.00 92.31 101 LYS A C 1
ATOM 818 O O . LYS A 1 101 ? 10.050 7.598 7.358 1.00 92.31 101 LYS A O 1
ATOM 823 N N . LYS A 1 102 ? 11.813 7.959 6.014 1.00 95.31 102 LYS A N 1
ATOM 824 C CA . LYS A 1 102 ? 12.105 9.329 6.467 1.00 95.31 102 LYS A CA 1
ATOM 825 C C . LYS A 1 102 ? 11.338 10.392 5.676 1.00 95.31 102 LYS A C 1
ATOM 827 O O . LYS A 1 102 ? 11.203 11.505 6.162 1.00 95.31 102 LYS A O 1
ATOM 832 N N . ASP A 1 103 ? 10.889 10.052 4.471 1.00 94.31 103 ASP A N 1
ATOM 833 C CA . ASP A 1 103 ? 10.143 10.935 3.577 1.00 94.31 103 ASP A CA 1
ATOM 834 C C . ASP A 1 103 ? 9.063 10.119 2.846 1.00 94.31 103 ASP A C 1
ATOM 836 O O . ASP A 1 103 ? 9.262 9.685 1.705 1.00 94.31 103 ASP A O 1
ATOM 840 N N . PRO A 1 104 ? 7.954 9.802 3.537 1.00 95.56 104 PRO A N 1
ATOM 841 C CA . PRO A 1 104 ? 6.883 8.972 2.997 1.00 95.56 104 PRO A CA 1
ATOM 842 C C . PRO A 1 104 ? 5.838 9.772 2.203 1.00 95.56 104 PRO A C 1
ATOM 844 O O . PRO A 1 104 ? 4.841 9.190 1.790 1.00 95.56 104 PRO A O 1
ATOM 847 N N . LYS A 1 105 ? 6.052 11.072 1.947 1.00 95.00 105 LYS A N 1
ATOM 848 C CA . LYS A 1 105 ? 5.059 12.009 1.378 1.00 95.00 105 LYS A CA 1
ATOM 849 C C . LYS A 1 105 ? 4.277 11.484 0.177 1.00 95.00 105 LYS A C 1
ATOM 851 O O . LYS A 1 105 ? 3.093 11.777 0.041 1.00 95.00 105 LYS A O 1
ATOM 856 N N . VAL A 1 106 ? 4.921 10.699 -0.690 1.00 95.06 106 VAL A N 1
ATOM 857 C CA . VAL A 1 106 ? 4.275 10.103 -1.869 1.00 95.06 106 VAL A CA 1
ATOM 858 C C . VAL A 1 106 ? 3.061 9.233 -1.514 1.00 95.06 106 VAL A C 1
ATOM 860 O O . VAL A 1 106 ? 2.099 9.219 -2.274 1.00 95.06 106 VAL A O 1
ATOM 863 N N . VAL A 1 107 ? 3.074 8.547 -0.364 1.00 96.19 107 VAL A N 1
ATOM 864 C CA . VAL A 1 107 ? 1.983 7.658 0.077 1.00 96.19 107 VAL A CA 1
ATOM 865 C C . VAL A 1 107 ? 1.031 8.308 1.089 1.00 96.19 107 VAL A C 1
ATOM 867 O O . VAL A 1 107 ? 0.054 7.684 1.486 1.00 96.19 107 VAL A O 1
ATOM 870 N N . GLU A 1 108 ? 1.294 9.547 1.518 1.00 94.31 108 GLU A N 1
ATOM 871 C CA . GLU A 1 108 ? 0.474 10.265 2.515 1.00 94.31 108 GLU A CA 1
ATOM 872 C C . GLU A 1 108 ? -0.700 11.033 1.888 1.00 94.31 108 GLU A C 1
ATOM 874 O O . GLU A 1 108 ? -1.629 11.447 2.581 1.00 94.31 108 GLU A O 1
ATOM 879 N N . GLY A 1 109 ? -0.658 11.266 0.575 1.00 93.25 109 GLY A N 1
ATOM 880 C CA . GLY A 1 109 ? -1.634 12.103 -0.114 1.00 93.25 109 GLY A CA 1
ATOM 881 C C . GLY A 1 109 ? -3.038 11.494 -0.155 1.00 93.25 109 GLY A C 1
ATOM 882 O O . GLY A 1 109 ? -3.205 10.288 -0.333 1.00 93.25 109 GLY A O 1
ATOM 883 N N . LYS A 1 110 ? -4.066 12.356 -0.110 1.00 94.94 110 LYS A N 1
ATOM 884 C CA . LYS A 1 110 ? -5.480 11.950 -0.205 1.00 94.94 110 LYS A CA 1
ATOM 885 C C . LYS A 1 110 ? -5.754 11.049 -1.414 1.00 94.94 110 LYS A C 1
ATOM 887 O O . LYS A 1 110 ? -6.414 10.034 -1.265 1.00 94.94 110 LYS A O 1
ATOM 892 N N . LYS A 1 111 ? -5.205 11.384 -2.587 1.00 95.06 111 LYS A N 1
ATOM 893 C CA . LYS A 1 111 ? -5.365 10.569 -3.803 1.00 95.06 111 LYS A CA 1
ATOM 894 C C . LYS A 1 111 ? -4.858 9.138 -3.621 1.00 95.06 11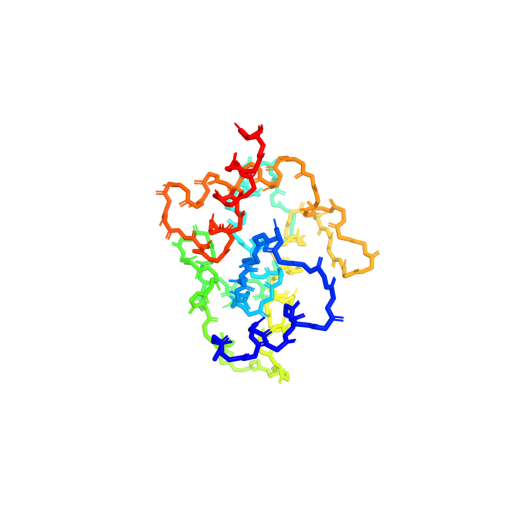1 LYS A C 1
ATOM 896 O O . LYS A 1 111 ? -5.513 8.196 -4.042 1.00 95.06 111 LYS A O 1
ATOM 901 N N . TYR A 1 112 ? -3.718 8.983 -2.947 1.00 97.25 112 TYR A N 1
ATOM 902 C CA . TYR A 1 112 ? -3.151 7.672 -2.658 1.00 97.25 112 TYR A CA 1
ATOM 903 C C . TYR A 1 112 ? -4.084 6.876 -1.741 1.00 97.25 112 TYR A C 1
ATOM 905 O O . TYR A 1 112 ? -4.385 5.720 -2.024 1.00 97.25 112 TYR A O 1
ATOM 913 N N . LEU A 1 113 ? -4.600 7.511 -0.683 1.00 97.06 113 LEU A N 1
ATOM 914 C CA . LEU A 1 113 ? -5.583 6.899 0.211 1.00 97.06 113 LEU A CA 1
ATOM 915 C C . LEU A 1 113 ? -6.881 6.524 -0.521 1.00 97.06 113 LEU A C 1
ATOM 917 O O . LEU A 1 113 ? -7.385 5.424 -0.319 1.00 97.06 113 LEU A O 1
ATOM 921 N N . ASP A 1 114 ? -7.401 7.398 -1.384 1.00 97.06 114 ASP A N 1
ATOM 922 C CA . ASP A 1 114 ? -8.608 7.141 -2.178 1.00 97.06 114 ASP A CA 1
ATOM 923 C C . ASP A 1 114 ? -8.414 5.919 -3.099 1.00 97.06 114 ASP A C 1
ATOM 925 O O . ASP A 1 114 ? -9.300 5.068 -3.193 1.00 97.06 114 ASP A O 1
ATOM 929 N N . ALA A 1 115 ? -7.238 5.775 -3.722 1.00 97.44 115 ALA A N 1
ATOM 930 C CA . ALA A 1 115 ? -6.902 4.605 -4.534 1.00 97.44 115 ALA A CA 1
ATOM 931 C C . ALA A 1 115 ? -6.844 3.310 -3.702 1.00 97.44 115 ALA A C 1
ATOM 933 O O . ALA A 1 115 ? -7.323 2.262 -4.144 1.00 97.44 115 ALA A O 1
ATOM 934 N N . LEU A 1 116 ? -6.317 3.372 -2.473 1.00 97.69 116 LEU A N 1
ATOM 935 C CA . LEU A 1 116 ? -6.335 2.230 -1.554 1.00 97.69 116 LEU A CA 1
ATOM 936 C C . LEU A 1 116 ? -7.762 1.867 -1.120 1.00 97.69 116 LEU A C 1
ATOM 938 O O . LEU A 1 116 ? -8.116 0.690 -1.169 1.00 97.69 116 LEU A O 1
ATOM 942 N N . LYS A 1 117 ? -8.600 2.856 -0.770 1.00 97.56 117 LYS A N 1
ATOM 943 C CA . LYS A 1 117 ? -10.030 2.649 -0.459 1.00 97.56 117 LYS A CA 1
ATOM 944 C C . LYS A 1 117 ? -10.744 1.951 -1.616 1.00 97.56 117 LYS A C 1
ATOM 946 O O . LYS A 1 117 ? -11.360 0.904 -1.422 1.00 97.56 117 LYS A O 1
ATOM 951 N N . LYS A 1 118 ? -10.559 2.467 -2.836 1.00 97.19 118 LYS A N 1
ATOM 952 C CA . LYS A 1 118 ? -11.114 1.875 -4.058 1.00 97.19 118 LYS A CA 1
ATOM 953 C C . LYS A 1 118 ? -10.692 0.417 -4.219 1.00 97.19 118 LYS A C 1
ATOM 955 O O . LYS A 1 118 ? -11.516 -0.418 -4.588 1.00 97.19 118 LYS A O 1
ATOM 960 N N . ARG A 1 119 ? -9.430 0.079 -3.943 1.00 96.81 119 ARG A N 1
ATOM 961 C CA . ARG A 1 119 ? -8.956 -1.308 -4.031 1.00 96.81 119 ARG A CA 1
ATOM 962 C C . ARG A 1 119 ? -9.582 -2.220 -2.976 1.00 96.81 119 ARG A C 1
ATOM 964 O O . ARG A 1 119 ? -9.974 -3.335 -3.322 1.00 96.81 119 ARG A O 1
ATOM 971 N N . CYS A 1 120 ? -9.708 -1.752 -1.734 1.00 96.88 120 CYS A N 1
ATOM 972 C CA . CYS A 1 120 ? -10.405 -2.485 -0.674 1.00 96.88 120 CYS A CA 1
ATOM 973 C C . CYS A 1 120 ? -11.839 -2.844 -1.091 1.00 96.88 120 CYS A C 1
ATOM 975 O O . CYS A 1 120 ? -12.296 -3.957 -0.854 1.00 96.88 120 CYS A O 1
ATOM 977 N N . GLU A 1 121 ? -12.544 -1.909 -1.729 1.00 94.88 121 GLU A N 1
ATOM 978 C CA . GLU A 1 121 ? -13.950 -2.069 -2.115 1.00 94.88 121 GLU A CA 1
ATOM 979 C C . GLU A 1 121 ? -14.135 -2.896 -3.393 1.00 94.88 121 GLU A C 1
ATOM 981 O O . GLU A 1 121 ? -14.998 -3.769 -3.449 1.00 94.88 121 GLU A O 1
ATOM 986 N N . SER A 1 122 ? -13.334 -2.628 -4.428 1.00 93.62 122 SER A N 1
ATOM 987 C CA . SER A 1 122 ? -13.529 -3.215 -5.763 1.00 93.62 122 SER A CA 1
ATOM 988 C C . SER A 1 122 ? -12.918 -4.604 -5.927 1.00 93.62 122 SER A C 1
ATOM 990 O O . SER A 1 122 ? -13.458 -5.415 -6.676 1.00 93.62 122 SER A O 1
ATOM 992 N N . MET A 1 123 ? -11.807 -4.888 -5.243 1.00 91.75 123 MET A N 1
ATOM 993 C CA . MET A 1 123 ? -11.081 -6.158 -5.369 1.00 91.75 123 MET A CA 1
ATOM 994 C C . MET A 1 123 ? -11.141 -7.014 -4.103 1.00 91.75 123 MET A C 1
ATOM 996 O O . MET A 1 123 ? -10.655 -8.139 -4.113 1.00 91.75 123 MET A O 1
ATOM 1000 N N . ASN A 1 124 ? -11.720 -6.496 -3.014 1.00 93.44 124 ASN A N 1
ATOM 1001 C CA . ASN A 1 124 ? -11.734 -7.154 -1.706 1.00 93.44 124 ASN A CA 1
ATOM 1002 C C . ASN A 1 124 ? -10.318 -7.502 -1.189 1.00 93.44 124 ASN A C 1
ATOM 1004 O O . ASN A 1 124 ? -10.119 -8.511 -0.517 1.00 93.44 124 ASN A O 1
ATOM 1008 N N . HIS A 1 125 ? -9.337 -6.667 -1.546 1.00 96.06 125 HIS A N 1
ATOM 1009 C CA . HIS A 1 125 ? -7.936 -6.769 -1.134 1.00 96.06 125 HIS A CA 1
ATOM 1010 C C . HIS A 1 125 ? -7.655 -5.920 0.116 1.00 96.06 125 HIS A C 1
ATOM 1012 O O . HIS A 1 125 ? -8.484 -5.097 0.509 1.00 96.06 125 HIS A O 1
ATOM 1018 N N . LEU A 1 126 ? -6.453 -6.047 0.691 1.00 96.38 126 LEU A N 1
ATOM 1019 C CA . LEU A 1 126 ? -5.976 -5.226 1.814 1.00 96.38 126 LEU A CA 1
ATOM 1020 C C . LEU A 1 126 ? -6.915 -5.299 3.028 1.00 96.38 126 LEU A C 1
ATOM 1022 O O . LEU A 1 126 ? -7.278 -4.283 3.631 1.00 96.38 126 LEU A O 1
ATOM 1026 N N . SER A 1 127 ? -7.340 -6.512 3.374 1.00 95.62 127 SER A N 1
ATOM 1027 C CA . SER A 1 127 ? -8.326 -6.780 4.424 1.00 95.62 127 SER A CA 1
ATOM 1028 C C . SER A 1 127 ? -8.011 -6.083 5.755 1.00 95.62 127 SER A C 1
ATOM 1030 O O . SER A 1 127 ? -8.920 -5.569 6.418 1.00 95.62 127 SER A O 1
ATOM 1032 N N . SER A 1 128 ? -6.731 -5.995 6.138 1.00 96.12 128 SER A N 1
ATOM 1033 C CA . SER A 1 128 ? -6.345 -5.349 7.395 1.00 96.12 128 SER A CA 1
ATOM 1034 C C . SER A 1 128 ? -6.422 -3.819 7.331 1.00 96.12 128 SER A C 1
ATOM 1036 O O . SER A 1 128 ? -6.780 -3.187 8.329 1.00 96.12 128 SER A O 1
ATOM 1038 N N . LEU A 1 129 ? -6.177 -3.221 6.158 1.00 96.38 129 LEU A N 1
ATOM 1039 C CA . LEU A 1 129 ? -6.440 -1.800 5.921 1.00 96.38 129 LEU A CA 1
ATOM 1040 C C . LEU A 1 129 ? -7.944 -1.529 5.902 1.00 96.38 129 LEU A C 1
ATOM 1042 O O . LEU A 1 129 ? -8.395 -0.579 6.537 1.00 96.38 129 LEU A O 1
ATOM 1046 N N . LYS A 1 130 ? -8.728 -2.368 5.216 1.00 95.94 130 LYS A N 1
ATOM 1047 C CA . LYS A 1 130 ? -10.187 -2.229 5.177 1.00 95.94 130 LYS A CA 1
ATOM 1048 C C . LYS A 1 130 ? -10.784 -2.224 6.583 1.00 95.94 130 LYS A C 1
ATOM 1050 O O . LYS A 1 130 ? -11.573 -1.341 6.895 1.00 95.94 130 LYS A O 1
ATOM 1055 N N . LEU A 1 131 ? -10.350 -3.140 7.452 1.00 95.38 131 LEU A N 1
ATOM 1056 C CA . LEU A 1 131 ? -10.792 -3.165 8.847 1.00 95.38 131 LEU A CA 1
ATOM 1057 C C . LEU A 1 131 ? -10.509 -1.836 9.566 1.00 95.38 131 LEU A C 1
ATOM 1059 O O . LEU A 1 131 ? -11.381 -1.335 10.273 1.00 95.38 131 LEU A O 1
ATOM 1063 N N . LEU A 1 132 ? -9.310 -1.267 9.389 1.00 95.00 132 LEU A N 1
ATOM 1064 C CA . LEU A 1 132 ? -8.946 0.027 9.972 1.00 95.00 132 LEU A CA 1
ATOM 1065 C C . LEU A 1 132 ? -9.860 1.153 9.467 1.00 95.00 132 LEU A C 1
ATOM 1067 O O . LEU A 1 132 ? -10.371 1.927 10.274 1.00 95.00 132 LEU A O 1
ATOM 1071 N N . LEU A 1 133 ? -10.080 1.223 8.154 1.00 94.94 133 LEU A N 1
ATOM 1072 C CA . LEU A 1 133 ? -10.927 2.239 7.527 1.00 94.94 133 LEU A CA 1
ATOM 1073 C C . LEU A 1 133 ? -12.382 2.129 7.998 1.00 94.94 133 LEU A C 1
ATOM 1075 O O . LEU A 1 133 ? -12.952 3.121 8.438 1.00 94.94 133 LEU A O 1
ATOM 1079 N N . ASP A 1 134 ? -12.936 0.915 8.024 1.00 94.44 134 ASP A N 1
ATOM 1080 C CA . ASP A 1 134 ? -14.301 0.654 8.491 1.00 94.44 134 ASP A CA 1
ATOM 1081 C C . ASP A 1 134 ? -14.480 1.018 9.983 1.00 94.44 134 ASP A C 1
ATOM 1083 O O . ASP A 1 134 ? -15.590 1.289 10.444 1.00 94.44 134 ASP A O 1
ATOM 1087 N N . ILE A 1 135 ? -13.414 0.982 10.791 1.00 94.06 135 ILE A N 1
ATOM 1088 C CA . ILE A 1 135 ? -13.440 1.470 12.181 1.00 94.06 135 ILE A CA 1
ATOM 1089 C C . ILE A 1 135 ? -13.442 2.997 12.217 1.00 94.06 135 ILE A C 1
ATOM 1091 O O . ILE A 1 135 ? -14.231 3.574 12.960 1.00 94.06 135 ILE A O 1
ATOM 1095 N N . TRP A 1 136 ? -12.581 3.652 11.439 1.00 93.00 136 TRP A N 1
ATOM 1096 C CA . TRP A 1 136 ? -12.518 5.113 11.398 1.00 93.00 136 TRP A CA 1
ATOM 1097 C C . TRP A 1 136 ? -13.812 5.741 10.893 1.00 93.00 136 TRP A C 1
ATOM 1099 O O . TRP A 1 136 ? -14.311 6.656 11.544 1.00 93.00 136 TRP A O 1
ATOM 1109 N N . ASP A 1 137 ? -14.401 5.199 9.828 1.00 91.94 137 ASP A N 1
ATOM 1110 C CA . ASP A 1 137 ? -15.673 5.692 9.294 1.00 91.94 137 ASP A CA 1
ATOM 1111 C C . ASP A 1 137 ? -16.797 5.559 10.345 1.00 91.94 137 ASP A C 1
ATOM 1113 O O . ASP A 1 137 ? -17.616 6.460 10.502 1.00 91.94 137 ASP A O 1
ATOM 1117 N N . ARG A 1 138 ? -16.798 4.483 11.151 1.00 90.25 138 ARG A N 1
ATOM 1118 C CA . ARG A 1 138 ? -17.746 4.327 12.273 1.00 90.25 138 ARG A CA 1
ATOM 1119 C C . ARG A 1 138 ? -17.545 5.363 13.377 1.00 90.25 138 ARG A C 1
ATOM 1121 O O . ARG A 1 138 ? -18.532 5.801 13.961 1.00 90.25 138 ARG A O 1
ATOM 1128 N N . ILE A 1 139 ? -16.301 5.740 13.671 1.00 86.75 139 ILE A N 1
ATOM 1129 C CA . ILE A 1 139 ? -15.990 6.756 14.688 1.00 86.75 139 ILE A CA 1
ATOM 1130 C C . ILE A 1 139 ? -16.397 8.151 14.206 1.00 86.75 139 ILE A C 1
ATOM 1132 O O . ILE A 1 139 ? -16.900 8.928 15.005 1.00 86.75 139 ILE A O 1
ATOM 1136 N N . GLU A 1 140 ? -16.212 8.469 12.924 1.00 76.56 140 GLU A N 1
ATOM 1137 C CA . GLU A 1 140 ? -16.605 9.770 12.362 1.00 76.56 140 GLU A CA 1
ATOM 1138 C C . GLU A 1 140 ? -18.132 9.969 12.349 1.00 76.56 140 GLU A C 1
ATOM 1140 O O . GLU A 1 140 ? -18.615 11.096 12.414 1.00 76.56 140 GLU A O 1
ATOM 1145 N N . THR A 1 141 ? -18.902 8.877 12.306 1.00 61.78 141 THR A N 1
ATOM 1146 C CA . THR A 1 141 ? -20.373 8.914 12.370 1.00 61.78 141 THR A CA 1
ATOM 1147 C C . THR A 1 141 ? -20.967 8.995 13.786 1.00 61.78 141 THR A C 1
ATOM 1149 O O . THR A 1 141 ? -22.195 9.020 13.908 1.00 61.78 141 THR A O 1
ATOM 1152 N N . LEU A 1 142 ? -20.137 9.011 14.838 1.00 54.38 142 LEU A N 1
ATOM 1153 C CA . LEU A 1 142 ? -20.543 9.164 16.247 1.00 54.38 142 LEU A CA 1
ATOM 1154 C C . LEU A 1 142 ? -20.420 10.619 16.714 1.00 54.38 142 LEU A C 1
ATOM 1156 O O . LEU A 1 142 ? -21.339 11.057 17.444 1.00 54.38 142 LEU A O 1
#

Secondary structure (DSSP, 8-state):
-HHHHHHHHHHTT-TT--------SS-HHHHHTT---HHHHS------HHHHHHHHH--TTTS-GGG--SPPTT---SSHHHHHHHHHHHHHHHTT---BTTB-HHHHSHHHHHHHHHHHHHH---HHHHHHHHHHHHHHT-

Organism: NCBI:txid531300

Foldseek 3Di:
DVVVVVVVCVPPVCPVPDDDDFQDLVDPLLLLLLQLCLVVVFPFDDDDPLLVQQCVVPNSNQDASSPPDDGGPPDDDPDPVRRSVVNSQVVQVRRVGGDDPVCHPVCPDPVNVVSSVCSCPVVVHPVSVVVVVVVVVVVVVD

Radius of gyration: 17.55 Å; chains: 1; bounding box: 38×29×52 Å

Sequence (142 aa):
MKSKLNDLKSGYTIDKTEIHIIIQNCCIETWALGNAEIPTEYSSMESSPVLSEFQAYYDILVNDPEEMCSCPPGYIFRTKAKFHERYLKEYLKQFGLSYSKKDPKVVEGKKYLDALKKRCESMNHLSSLKLLLDIWDRIETL